Protein AF-A0A847N770-F1 (afdb_monomer)

Secondary structure (DSSP, 8-state):
--------S----HHHHHHHHHHHHTTHHHHHHHHHHHHHHHHHHHHHHHHHHHHIIIIIIS---TTHHHHHHHHHHHHHHHHHHHHHHHHHHHHHHHHHHHHHHHHHHHHHHTS-GGGT-

Structure (mmCIF, N/CA/C/O backbone):
data_AF-A0A847N770-F1
#
_entry.id   AF-A0A847N770-F1
#
loop_
_atom_site.group_PDB
_atom_site.id
_atom_site.type_symbol
_atom_site.label_atom_id
_atom_site.label_alt_id
_atom_site.label_comp_id
_atom_site.label_asym_id
_atom_site.label_entity_id
_atom_site.label_seq_id
_atom_site.pdbx_PDB_ins_code
_atom_site.Cartn_x
_atom_site.Cartn_y
_atom_site.Cartn_z
_atom_site.occupancy
_atom_site.B_iso_or_equiv
_atom_site.auth_seq_id
_atom_site.auth_comp_id
_atom_site.auth_asym_id
_atom_site.auth_atom_id
_atom_site.pdbx_PDB_model_num
ATOM 1 N N . MET A 1 1 ? -34.628 37.875 26.754 1.00 39.94 1 MET A N 1
ATOM 2 C CA . MET A 1 1 ? -33.394 38.265 26.043 1.00 39.94 1 MET A CA 1
ATOM 3 C C . MET A 1 1 ? -32.543 37.027 25.936 1.00 39.94 1 MET A C 1
ATOM 5 O O . MET A 1 1 ? -32.051 36.521 26.936 1.00 39.94 1 MET A O 1
ATOM 9 N N . ASP A 1 2 ? -32.554 36.500 24.726 1.00 43.47 2 ASP A N 1
ATOM 10 C CA . ASP A 1 2 ? -32.011 35.229 24.297 1.00 43.47 2 ASP A CA 1
ATOM 11 C C . ASP A 1 2 ? -30.483 35.259 24.416 1.00 43.47 2 ASP A C 1
ATOM 13 O O . ASP A 1 2 ? -29.818 36.032 23.725 1.00 43.47 2 ASP A O 1
ATOM 17 N N . LYS A 1 3 ? -29.912 34.474 25.335 1.00 40.88 3 LYS A N 1
ATOM 18 C CA . LYS A 1 3 ? -28.484 34.160 25.265 1.00 40.88 3 LYS A CA 1
ATOM 19 C C . LYS A 1 3 ? -28.362 33.021 24.266 1.00 40.88 3 LYS A C 1
ATOM 21 O O . LYS A 1 3 ? -28.187 31.873 24.662 1.00 40.88 3 LYS A O 1
ATOM 26 N N . MET A 1 4 ? -28.446 33.370 22.981 1.00 46.44 4 MET A N 1
ATOM 27 C CA . MET A 1 4 ? -27.805 32.598 21.927 1.00 46.44 4 MET A CA 1
ATOM 28 C C . MET A 1 4 ? -26.322 32.562 22.287 1.00 46.44 4 MET A C 1
ATOM 30 O O . MET A 1 4 ? -25.563 33.491 22.008 1.00 46.44 4 MET A O 1
ATOM 34 N N . GLN A 1 5 ? -25.950 31.537 23.051 1.00 44.06 5 GLN A N 1
ATOM 35 C CA . GLN A 1 5 ? -24.570 31.169 23.259 1.00 44.06 5 GLN A CA 1
ATOM 36 C C . GLN A 1 5 ? -24.049 30.840 21.871 1.00 44.06 5 GLN A C 1
ATOM 38 O O . GLN A 1 5 ? -24.445 29.857 21.256 1.00 44.06 5 GLN A O 1
ATOM 43 N N . ASP A 1 6 ? -23.241 31.766 21.376 1.00 43.03 6 ASP A N 1
ATOM 44 C CA . ASP A 1 6 ? -22.199 31.558 20.395 1.00 43.03 6 ASP A CA 1
ATOM 45 C C . ASP A 1 6 ? -21.474 30.244 20.720 1.00 43.03 6 ASP A C 1
ATOM 47 O O . ASP A 1 6 ? -20.474 30.215 21.443 1.00 43.03 6 ASP A O 1
ATOM 51 N N . ASP A 1 7 ? -22.022 29.132 20.222 1.00 47.22 7 ASP A N 1
ATOM 52 C CA . ASP A 1 7 ? -21.382 27.819 20.176 1.00 47.22 7 ASP A CA 1
ATOM 53 C C . ASP A 1 7 ? -20.347 27.881 19.046 1.00 47.22 7 ASP A C 1
ATOM 55 O O . ASP A 1 7 ? -20.387 27.193 18.024 1.00 47.22 7 ASP A O 1
ATOM 59 N N . SER A 1 8 ? -19.434 28.832 19.230 1.00 44.19 8 SER A N 1
ATOM 60 C CA . SER A 1 8 ? -18.215 29.004 18.485 1.00 44.19 8 SER A CA 1
ATOM 61 C C . SER A 1 8 ? -17.586 27.630 18.312 1.00 44.19 8 SER A C 1
ATOM 63 O O . SER A 1 8 ? -17.358 26.874 19.260 1.00 44.19 8 SER A O 1
ATOM 65 N N . ILE A 1 9 ? -17.356 27.288 17.050 1.00 52.47 9 ILE A N 1
ATOM 66 C CA . ILE A 1 9 ? -16.709 26.069 16.585 1.00 52.47 9 ILE A CA 1
ATOM 67 C C . ILE A 1 9 ? -15.269 26.063 17.127 1.00 52.47 9 ILE A C 1
ATOM 69 O O . ILE A 1 9 ? -14.303 26.376 16.441 1.00 52.47 9 ILE A O 1
ATOM 73 N N . GLN A 1 10 ? -15.106 25.728 18.399 1.00 60.22 10 GLN A N 1
ATOM 74 C CA . GLN A 1 10 ? -13.832 25.486 19.052 1.00 60.22 10 GLN A CA 1
ATOM 75 C C . GLN A 1 10 ? -13.951 24.184 19.819 1.00 60.22 10 GLN A C 1
ATOM 77 O O . GLN A 1 10 ? -14.319 24.167 20.988 1.00 60.22 10 GLN A O 1
ATOM 82 N N . LYS A 1 11 ? -13.635 23.065 19.164 1.00 56.22 11 LYS A N 1
ATOM 83 C CA . LYS A 1 11 ? -13.377 21.791 19.852 1.00 56.22 11 LYS A CA 1
ATOM 84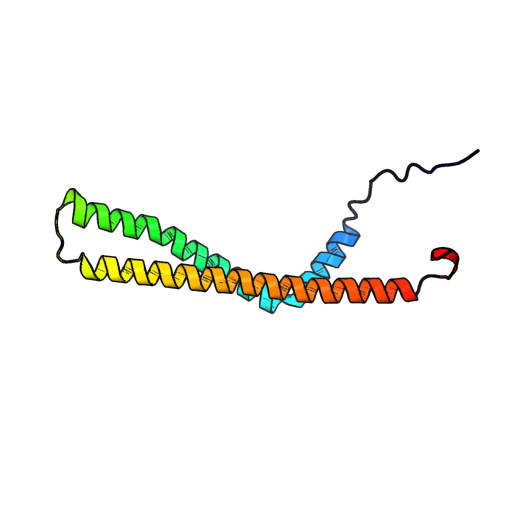 C C . LYS A 1 11 ? -12.637 20.816 18.939 1.00 56.22 11 LYS A C 1
ATOM 86 O O . LYS A 1 11 ? -13.049 19.673 18.757 1.00 56.22 11 LYS A O 1
ATOM 91 N N . PHE A 1 12 ? -11.466 21.213 18.432 1.00 56.28 12 PHE A N 1
ATOM 92 C CA . PHE A 1 12 ? -10.446 20.206 18.126 1.00 56.28 12 PHE A CA 1
ATOM 93 C C . PHE A 1 12 ? -9.954 19.627 19.461 1.00 56.28 12 PHE A C 1
ATOM 95 O O . PHE A 1 12 ? -8.935 20.014 20.025 1.00 56.28 12 PHE A O 1
ATOM 102 N N . SER A 1 13 ? -10.772 18.752 20.039 1.00 75.38 13 SER A N 1
ATOM 103 C CA . SER A 1 13 ? -10.493 18.074 21.291 1.00 75.38 13 SER A CA 1
ATOM 104 C C . SER A 1 13 ? -9.491 16.969 20.995 1.00 75.38 13 SER A C 1
ATOM 106 O O . SER A 1 13 ? -9.831 15.923 20.437 1.00 75.38 13 SER A O 1
ATOM 108 N N . THR A 1 14 ? -8.239 17.188 21.385 1.00 78.69 14 THR A N 1
ATOM 109 C CA . THR A 1 14 ? -7.189 16.160 21.348 1.00 78.69 14 THR A CA 1
ATOM 110 C C . THR A 1 14 ? -7.642 14.869 22.046 1.00 78.69 14 THR A C 1
ATOM 112 O O . THR A 1 14 ? -7.287 13.767 21.624 1.00 78.69 14 THR A O 1
ATOM 115 N N . GLY A 1 15 ? -8.509 14.982 23.059 1.00 84.69 15 GLY A N 1
ATOM 116 C CA . GLY A 1 15 ? -9.143 13.853 23.738 1.00 84.69 15 GLY A CA 1
ATOM 117 C C . GLY A 1 15 ? -10.082 13.026 22.850 1.00 84.69 15 GLY A C 1
ATOM 118 O O . GLY A 1 15 ? -10.078 11.798 22.951 1.00 84.69 15 GLY A O 1
ATOM 119 N N . VAL A 1 16 ? -10.857 13.659 21.964 1.00 84.25 16 VAL A N 1
ATOM 120 C CA . VAL A 1 16 ? -11.731 12.961 20.999 1.00 84.25 16 VAL A CA 1
ATOM 121 C C . VAL A 1 16 ? -10.888 12.233 19.954 1.00 84.25 16 VAL A C 1
ATOM 123 O O . VAL A 1 16 ? -11.081 11.034 19.744 1.00 84.25 16 VAL A O 1
ATOM 126 N N . TRP A 1 17 ? -9.881 12.901 19.387 1.00 87.50 17 TRP A N 1
ATOM 127 C CA . TRP A 1 17 ? -8.953 12.278 18.439 1.00 87.50 17 TRP A CA 1
ATOM 128 C C . TRP A 1 17 ? -8.224 11.077 19.038 1.00 87.50 17 TRP A C 1
ATOM 130 O O . TRP A 1 17 ? -8.160 10.022 18.410 1.00 87.50 17 TRP A O 1
ATOM 140 N N . LYS A 1 18 ? -7.757 11.172 20.289 1.00 89.12 18 LYS A N 1
ATOM 141 C CA . LYS A 1 18 ? -7.119 10.045 20.986 1.00 89.12 18 LYS A CA 1
ATOM 142 C C . LYS A 1 18 ? -8.052 8.835 21.121 1.00 89.12 18 LYS A C 1
ATOM 144 O O . LYS A 1 18 ? -7.593 7.700 20.993 1.00 89.12 18 LYS A O 1
ATOM 149 N N . LYS A 1 19 ? -9.353 9.046 21.360 1.00 87.31 19 LYS A N 1
ATOM 150 C CA . LYS A 1 19 ? -10.350 7.959 21.412 1.00 87.31 19 LYS A CA 1
ATOM 151 C C . LYS A 1 19 ? -10.541 7.305 20.043 1.00 87.31 19 LYS A C 1
ATOM 153 O O . LYS A 1 19 ? -10.522 6.078 19.969 1.00 87.31 19 LYS A O 1
ATOM 158 N N . ILE A 1 20 ? -10.647 8.103 18.979 1.00 89.12 20 ILE A N 1
ATOM 159 C CA . ILE A 1 20 ? -10.762 7.605 17.599 1.00 89.12 20 ILE A CA 1
ATOM 160 C C . ILE A 1 20 ? -9.515 6.796 17.220 1.00 89.12 20 ILE A C 1
ATOM 162 O O . ILE A 1 20 ? -9.632 5.646 16.801 1.00 89.12 20 ILE A O 1
ATOM 166 N N . PHE A 1 21 ? -8.316 7.331 17.468 1.00 90.12 21 PHE A N 1
ATOM 167 C CA . PHE A 1 21 ? -7.061 6.611 17.235 1.00 90.12 21 PHE A CA 1
ATOM 168 C C . PHE A 1 21 ? -6.999 5.295 18.008 1.00 90.12 21 PHE A C 1
ATOM 170 O O . PHE A 1 21 ? -6.600 4.274 17.454 1.00 90.12 21 PHE A O 1
ATOM 177 N N . LYS A 1 22 ? -7.445 5.273 19.268 1.00 92.38 22 LYS A N 1
ATOM 178 C CA . LYS A 1 22 ? -7.496 4.037 20.059 1.00 92.38 22 LYS A CA 1
ATOM 179 C C . LYS A 1 22 ? -8.410 2.986 19.422 1.00 92.38 22 LYS A C 1
ATOM 181 O O . LYS A 1 22 ? -8.074 1.807 19.475 1.00 92.38 22 LYS A O 1
ATOM 186 N N . VAL A 1 23 ? -9.534 3.392 18.827 1.00 92.25 23 VAL A N 1
ATOM 187 C CA . VAL A 1 23 ? -10.438 2.496 18.085 1.00 92.25 23 VAL A CA 1
ATOM 188 C C . VAL A 1 23 ? -9.765 1.962 16.823 1.00 92.25 23 VAL A C 1
ATOM 190 O O . VAL A 1 23 ? -9.770 0.752 16.609 1.00 92.25 23 VAL A O 1
ATOM 193 N N . ILE A 1 24 ? -9.111 2.825 16.044 1.00 90.81 24 ILE A N 1
ATOM 194 C CA . ILE A 1 24 ? -8.368 2.428 14.838 1.00 90.81 24 ILE A CA 1
ATOM 195 C C . ILE A 1 24 ? -7.266 1.417 15.190 1.00 90.81 24 ILE A C 1
ATOM 197 O O . ILE A 1 24 ? -7.175 0.359 14.573 1.00 90.81 24 ILE A O 1
ATOM 201 N N . LEU A 1 25 ? -6.481 1.673 16.240 1.00 92.06 25 LEU A N 1
ATOM 202 C CA . LEU A 1 25 ? -5.384 0.797 16.669 1.00 92.06 25 LEU A CA 1
ATOM 203 C C . LEU A 1 25 ? -5.840 -0.596 17.141 1.00 92.06 25 LEU A C 1
ATOM 205 O O . LEU A 1 25 ? -5.026 -1.523 17.153 1.00 92.06 25 LEU A O 1
ATOM 209 N N . LYS A 1 26 ? -7.129 -0.805 17.463 1.00 92.56 26 LYS A N 1
ATOM 210 C CA . LYS A 1 26 ? -7.666 -2.161 17.705 1.00 92.56 26 LYS A CA 1
ATOM 211 C C . LYS A 1 26 ? -7.502 -3.058 16.470 1.00 92.56 26 LYS A C 1
ATOM 213 O O . LYS A 1 26 ? -7.329 -4.266 16.607 1.00 92.56 26 LYS A O 1
ATOM 218 N N . GLN A 1 27 ? -7.465 -2.470 15.274 1.00 91.75 27 GLN A N 1
ATOM 219 C CA . GLN A 1 27 ? -7.303 -3.152 13.988 1.00 91.75 27 GLN A CA 1
ATOM 220 C C . GLN A 1 27 ? -5.825 -3.379 13.605 1.00 91.75 27 GLN A C 1
ATOM 222 O O . GLN A 1 27 ? -5.490 -3.437 12.423 1.00 91.75 27 GLN A O 1
ATOM 227 N N . LYS A 1 28 ? -4.923 -3.543 14.587 1.00 92.69 28 LYS A N 1
ATOM 228 C CA . LYS A 1 28 ? -3.461 -3.656 14.395 1.00 92.69 28 LYS A CA 1
ATOM 229 C C . LYS A 1 28 ? -3.024 -4.614 13.279 1.00 92.69 28 LYS A C 1
ATOM 231 O O . LYS A 1 28 ? -2.157 -4.268 12.489 1.00 92.69 28 LYS A O 1
ATOM 236 N N . ARG A 1 29 ? -3.654 -5.790 13.163 1.00 93.62 29 ARG A N 1
ATOM 237 C CA . ARG A 1 29 ? -3.333 -6.779 12.117 1.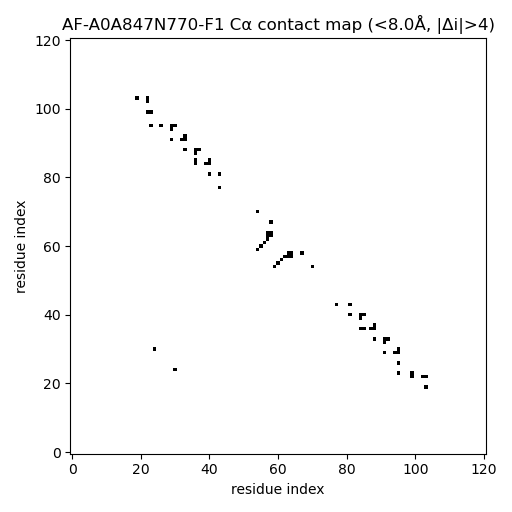00 93.62 29 ARG A CA 1
ATOM 238 C C . ARG A 1 29 ? -3.612 -6.231 10.716 1.00 93.62 29 ARG A C 1
ATOM 240 O O . ARG A 1 29 ? -2.801 -6.408 9.816 1.00 93.62 29 ARG A O 1
ATOM 247 N N . ASN A 1 30 ? -4.744 -5.553 10.557 1.00 93.88 30 ASN A N 1
ATOM 248 C CA . ASN A 1 30 ? -5.154 -4.974 9.286 1.00 93.88 30 ASN A CA 1
ATOM 249 C C . ASN A 1 30 ? -4.268 -3.782 8.906 1.00 93.88 30 ASN A C 1
ATOM 251 O O . ASN A 1 30 ? -3.924 -3.634 7.740 1.00 93.88 30 ASN A O 1
ATOM 255 N N . ILE A 1 31 ? -3.860 -2.979 9.891 1.00 95.31 31 ILE A N 1
ATOM 256 C CA . ILE A 1 31 ? -2.933 -1.858 9.693 1.00 95.31 31 ILE A CA 1
ATOM 257 C C . ILE A 1 31 ? -1.548 -2.362 9.278 1.00 95.31 31 ILE A C 1
ATOM 259 O O . ILE A 1 31 ? -0.976 -1.836 8.333 1.00 95.31 31 ILE A O 1
ATOM 263 N N . ILE A 1 32 ? -1.021 -3.405 9.931 1.00 97.06 32 ILE A N 1
ATOM 264 C CA . ILE A 1 32 ? 0.266 -4.009 9.549 1.00 97.06 32 ILE A CA 1
ATOM 265 C C . ILE A 1 32 ? 0.206 -4.541 8.114 1.00 97.06 32 ILE A C 1
ATOM 267 O O . ILE A 1 32 ? 1.111 -4.271 7.332 1.00 97.06 32 ILE A O 1
ATOM 271 N N . ALA A 1 33 ? -0.873 -5.238 7.742 1.00 96.81 33 ALA A N 1
ATOM 272 C CA . ALA A 1 33 ? -1.069 -5.696 6.368 1.00 96.81 33 ALA A CA 1
ATOM 273 C C . ALA A 1 33 ? -1.089 -4.526 5.368 1.00 96.81 33 ALA A C 1
ATOM 275 O O . ALA A 1 33 ? -0.456 -4.602 4.320 1.00 96.81 33 ALA A O 1
ATOM 276 N N . LEU A 1 34 ? -1.760 -3.424 5.715 1.00 96.94 34 LEU A N 1
ATOM 277 C CA . LEU A 1 34 ? -1.811 -2.218 4.890 1.00 96.94 34 LEU A CA 1
ATOM 278 C C . LEU A 1 34 ? -0.427 -1.566 4.738 1.00 96.94 34 LEU A C 1
ATOM 280 O O . LEU A 1 34 ? -0.070 -1.177 3.630 1.00 96.94 34 LEU A O 1
ATOM 284 N N . MET A 1 35 ? 0.377 -1.507 5.807 1.00 97.69 35 MET A N 1
ATOM 285 C CA . MET A 1 35 ? 1.758 -1.009 5.738 1.00 97.69 35 MET A CA 1
ATOM 286 C C . MET A 1 35 ? 2.634 -1.877 4.831 1.00 97.69 35 MET A C 1
ATOM 288 O O . MET A 1 35 ? 3.367 -1.342 4.009 1.00 97.69 35 MET A O 1
ATOM 292 N N . ILE A 1 36 ? 2.523 -3.205 4.934 1.00 98.19 36 ILE A N 1
ATOM 293 C CA . ILE A 1 36 ? 3.260 -4.132 4.063 1.00 98.19 36 ILE A CA 1
ATOM 294 C C . ILE A 1 36 ? 2.873 -3.907 2.597 1.00 98.19 36 ILE A C 1
ATOM 296 O O . ILE A 1 36 ? 3.751 -3.794 1.746 1.00 98.19 36 ILE A O 1
ATOM 300 N N . LEU A 1 37 ? 1.575 -3.795 2.300 1.00 98.19 37 LEU A N 1
ATOM 301 C CA . LEU A 1 37 ? 1.084 -3.535 0.944 1.00 98.19 37 LEU A CA 1
ATOM 302 C C . LEU A 1 37 ? 1.576 -2.184 0.404 1.00 98.19 37 LEU A C 1
ATOM 304 O O . LEU A 1 37 ? 1.995 -2.118 -0.747 1.00 98.19 37 LEU A O 1
ATOM 308 N N . ALA A 1 38 ? 1.594 -1.136 1.233 1.00 97.88 38 ALA A N 1
ATOM 309 C CA . ALA A 1 38 ? 2.145 0.167 0.859 1.00 97.88 38 ALA A CA 1
ATOM 310 C C . ALA A 1 38 ? 3.647 0.091 0.545 1.00 97.88 38 ALA A C 1
ATOM 312 O O . ALA A 1 38 ? 4.100 0.652 -0.449 1.00 97.88 38 ALA A O 1
ATOM 313 N N . SER A 1 39 ? 4.423 -0.627 1.361 1.00 98.25 39 SER A N 1
ATOM 314 C CA . SER A 1 39 ? 5.854 -0.821 1.111 1.00 98.25 39 SER A CA 1
ATOM 315 C C . SER A 1 39 ? 6.110 -1.606 -0.175 1.00 98.25 39 SER A C 1
ATOM 317 O O . SER A 1 39 ? 6.986 -1.230 -0.946 1.00 98.25 39 SER A O 1
ATOM 319 N N . LEU A 1 40 ? 5.337 -2.664 -0.438 1.00 97.75 40 LEU A N 1
ATOM 320 C CA . LEU A 1 40 ? 5.432 -3.425 -1.688 1.00 97.75 40 LEU A CA 1
ATOM 321 C C . LEU A 1 40 ? 5.100 -2.560 -2.907 1.00 97.75 40 LEU A C 1
ATOM 323 O O . LEU A 1 40 ? 5.793 -2.647 -3.919 1.00 97.75 40 LEU A O 1
ATOM 327 N N . LEU A 1 41 ? 4.082 -1.703 -2.797 1.00 97.81 41 LEU A N 1
ATOM 328 C CA . LEU A 1 41 ? 3.712 -0.765 -3.853 1.00 97.81 41 LEU A CA 1
ATOM 329 C C . LEU A 1 41 ? 4.856 0.213 -4.156 1.00 97.81 41 LEU A C 1
ATOM 331 O O . LEU A 1 41 ? 5.253 0.347 -5.310 1.00 97.81 41 LEU A O 1
ATOM 335 N N . ALA A 1 42 ? 5.448 0.804 -3.115 1.00 97.88 42 ALA A N 1
ATOM 336 C CA . ALA A 1 42 ? 6.579 1.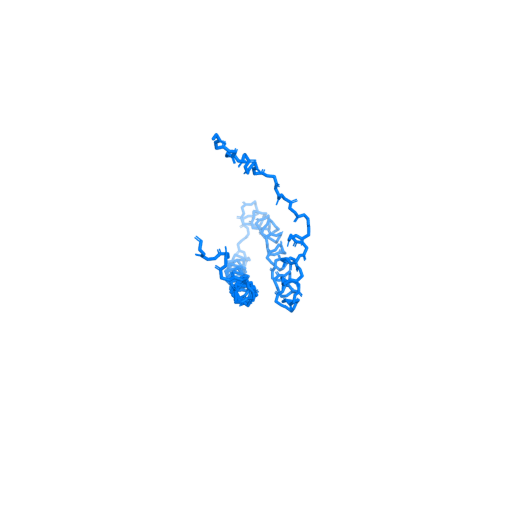720 -3.251 1.00 97.88 42 ALA A CA 1
ATOM 337 C C . ALA A 1 42 ? 7.815 1.048 -3.875 1.00 97.88 42 ALA A C 1
ATOM 339 O O . ALA A 1 42 ? 8.516 1.660 -4.678 1.00 97.88 42 ALA A O 1
ATOM 340 N N . ILE A 1 43 ? 8.078 -0.221 -3.539 1.00 97.56 43 ILE A N 1
ATOM 341 C CA . ILE A 1 43 ? 9.162 -0.993 -4.162 1.00 97.56 43 ILE A CA 1
ATOM 342 C C . ILE A 1 43 ? 8.906 -1.150 -5.662 1.00 97.56 43 ILE A C 1
ATOM 344 O O . ILE A 1 43 ? 9.811 -0.901 -6.453 1.00 97.56 43 ILE A O 1
ATOM 348 N N . ILE A 1 44 ? 7.687 -1.517 -6.069 1.00 96.69 44 ILE A N 1
ATOM 349 C CA . ILE A 1 44 ? 7.351 -1.648 -7.493 1.00 96.69 44 ILE A CA 1
ATOM 350 C C . ILE A 1 44 ? 7.539 -0.316 -8.215 1.00 96.69 44 ILE A C 1
ATOM 352 O O . ILE A 1 44 ? 8.210 -0.280 -9.245 1.00 96.69 44 ILE A O 1
ATOM 356 N N . GLU A 1 45 ? 7.025 0.780 -7.665 1.00 96.12 45 GLU A N 1
ATOM 357 C CA . GLU A 1 45 ? 7.186 2.113 -8.256 1.00 96.12 45 GLU A CA 1
ATOM 358 C C . GLU A 1 45 ? 8.663 2.494 -8.418 1.00 96.12 45 GLU A C 1
ATOM 360 O O . GLU A 1 45 ? 9.059 2.998 -9.469 1.00 96.12 45 GLU A O 1
ATOM 365 N N . ALA A 1 46 ? 9.503 2.167 -7.433 1.00 97.06 46 ALA A N 1
ATOM 366 C CA . ALA A 1 46 ? 10.944 2.392 -7.503 1.00 97.06 46 ALA A CA 1
ATOM 367 C C . ALA A 1 46 ? 11.649 1.521 -8.562 1.00 97.06 46 ALA A C 1
ATOM 369 O O . ALA A 1 46 ? 12.694 1.918 -9.077 1.00 97.06 46 ALA A O 1
ATOM 370 N N . THR A 1 47 ? 11.096 0.356 -8.921 1.00 95.62 47 THR A N 1
ATOM 371 C CA . THR A 1 47 ? 11.672 -0.507 -9.972 1.00 95.62 47 THR A CA 1
ATOM 372 C C . THR A 1 47 ? 11.380 -0.021 -11.391 1.00 95.62 47 THR A C 1
ATOM 374 O O . THR A 1 47 ? 12.178 -0.285 -12.289 1.00 95.62 47 THR A O 1
ATOM 377 N N . ILE A 1 48 ? 10.293 0.730 -11.608 1.00 93.88 48 ILE A N 1
ATOM 378 C CA . ILE A 1 48 ? 9.897 1.240 -12.932 1.00 93.88 48 ILE A CA 1
ATOM 379 C C . ILE A 1 48 ? 11.020 2.031 -13.630 1.00 93.88 48 ILE A C 1
ATOM 381 O O . ILE A 1 48 ? 11.343 1.687 -14.768 1.00 93.88 48 ILE A O 1
ATOM 385 N N . PRO A 1 49 ? 11.654 3.055 -13.015 1.00 96.62 49 PRO A N 1
ATOM 386 C CA . PRO A 1 49 ? 12.721 3.798 -13.685 1.00 96.62 49 PRO A CA 1
ATOM 387 C C . PRO A 1 49 ? 13.914 2.908 -14.049 1.00 96.62 49 PRO A C 1
ATOM 389 O O . PRO A 1 49 ? 14.481 3.078 -15.121 1.00 96.62 49 PRO A O 1
ATOM 392 N N . VAL A 1 50 ? 14.254 1.920 -13.215 1.00 96.44 50 VAL A N 1
ATOM 393 C CA . VAL A 1 50 ? 15.359 0.984 -13.482 1.00 96.44 50 VAL A CA 1
ATOM 394 C C . VAL A 1 50 ? 15.063 0.122 -14.710 1.00 96.44 50 VAL A C 1
ATOM 396 O O . VAL A 1 50 ? 15.903 -0.003 -15.601 1.00 96.44 50 VAL A O 1
ATOM 399 N N . VAL A 1 51 ? 13.853 -0.439 -14.787 1.00 96.50 51 VAL A N 1
ATOM 400 C CA . VAL A 1 51 ? 13.411 -1.239 -15.940 1.00 96.50 51 VAL A CA 1
ATOM 401 C C . VAL A 1 51 ? 13.349 -0.377 -17.203 1.00 96.50 51 VAL A C 1
ATOM 403 O O . VAL A 1 51 ? 13.767 -0.815 -18.274 1.00 96.50 51 VAL A O 1
ATOM 406 N N . ASN A 1 52 ? 12.874 0.863 -17.102 1.00 96.12 52 ASN A N 1
ATOM 407 C CA . ASN A 1 52 ? 12.785 1.761 -18.250 1.00 96.12 52 ASN A CA 1
ATOM 408 C C . ASN A 1 52 ? 14.166 2.170 -18.777 1.00 96.12 52 ASN A C 1
ATOM 410 O O . ASN A 1 52 ? 14.375 2.108 -19.987 1.00 96.12 52 ASN A O 1
ATOM 414 N N . SER A 1 53 ? 15.115 2.517 -17.901 1.00 96.75 53 SER A N 1
ATOM 415 C CA . SER A 1 53 ? 16.489 2.839 -18.312 1.00 96.75 53 SER A CA 1
ATOM 416 C C . SER A 1 53 ? 17.157 1.666 -19.024 1.00 96.75 53 SER A C 1
ATOM 418 O O . SER A 1 53 ? 17.704 1.848 -20.108 1.00 96.75 53 SER A O 1
ATOM 420 N N . PHE A 1 54 ? 17.007 0.444 -18.497 1.00 96.31 54 PHE A N 1
ATOM 421 C CA . PHE A 1 54 ? 17.495 -0.763 -19.170 1.00 96.31 54 PHE A CA 1
ATOM 422 C C . PHE A 1 54 ? 16.922 -0.910 -20.590 1.00 96.31 54 PHE A C 1
ATOM 424 O O . PHE A 1 54 ? 17.645 -1.266 -21.523 1.00 96.31 54 PHE A O 1
ATOM 431 N N . GLY A 1 55 ? 15.627 -0.629 -20.765 1.00 95.50 55 GLY A N 1
ATOM 432 C CA . GLY A 1 55 ? 14.973 -0.685 -22.071 1.00 95.50 55 GLY A CA 1
ATOM 433 C C . GLY A 1 55 ? 15.497 0.369 -23.050 1.00 95.50 55 GLY A C 1
ATOM 434 O O . GLY A 1 55 ? 15.686 0.067 -24.227 1.00 95.50 55 GLY A O 1
ATOM 435 N N . ILE A 1 56 ? 15.769 1.584 -22.572 1.00 96.12 56 ILE A N 1
ATOM 436 C CA . ILE A 1 56 ? 16.342 2.665 -23.387 1.00 96.12 56 ILE A CA 1
ATOM 437 C C . ILE A 1 56 ? 17.750 2.282 -23.862 1.00 96.12 56 ILE A C 1
ATOM 439 O O . ILE A 1 56 ? 18.009 2.281 -25.065 1.00 96.12 56 ILE A O 1
ATOM 443 N N . GLU A 1 57 ? 18.628 1.878 -22.946 1.00 96.19 57 GLU A N 1
ATOM 444 C CA . GLU A 1 57 ? 20.019 1.528 -23.259 1.00 96.19 57 GLU A CA 1
ATOM 445 C C . GLU A 1 57 ? 20.104 0.366 -24.267 1.00 96.19 57 GLU A C 1
ATOM 447 O O . GLU A 1 57 ? 20.820 0.437 -25.266 1.00 96.19 57 GLU A O 1
ATOM 452 N N . ASN A 1 58 ? 19.335 -0.709 -24.063 1.00 95.06 58 ASN A N 1
ATOM 453 C CA . ASN A 1 58 ? 19.426 -1.895 -24.921 1.00 95.06 58 ASN A CA 1
ATOM 454 C C . ASN A 1 58 ? 18.682 -1.723 -26.255 1.00 95.06 58 ASN A C 1
ATOM 456 O O . ASN A 1 58 ? 19.247 -1.984 -27.318 1.00 95.06 58 ASN A O 1
ATOM 460 N N . PHE A 1 59 ? 17.428 -1.259 -26.229 1.00 96.00 59 PHE A N 1
ATOM 461 C CA . PHE A 1 59 ? 16.564 -1.281 -27.417 1.00 96.00 59 PHE A CA 1
ATOM 462 C C . PHE A 1 59 ? 16.631 -0.003 -28.257 1.00 96.00 59 PHE A C 1
ATOM 464 O O . PHE A 1 59 ? 16.366 -0.061 -29.462 1.00 96.00 59 PHE A O 1
ATOM 471 N N . VAL A 1 60 ? 16.949 1.143 -27.644 1.00 93.88 60 VAL A N 1
ATOM 472 C CA . VAL A 1 60 ? 16.969 2.448 -28.326 1.00 93.88 60 VAL A CA 1
ATOM 473 C C . VAL A 1 60 ? 18.389 2.828 -28.724 1.00 93.88 60 VAL A C 1
ATOM 475 O O . VAL A 1 60 ? 18.629 3.104 -29.900 1.00 93.88 60 VAL A O 1
ATOM 478 N N . GLU A 1 61 ? 19.329 2.814 -27.778 1.00 95.25 61 GLU A N 1
ATOM 479 C CA . GLU A 1 61 ? 20.716 3.220 -28.038 1.00 95.25 61 GLU A CA 1
ATOM 480 C C . GLU A 1 61 ? 21.488 2.130 -28.789 1.00 95.25 61 GLU A C 1
ATOM 482 O O . GLU A 1 61 ? 21.992 2.371 -29.888 1.00 95.25 61 GLU A O 1
ATOM 487 N N . ASN A 1 62 ? 21.517 0.911 -28.241 1.00 94.12 62 ASN A N 1
ATOM 488 C CA . ASN A 1 62 ? 22.289 -0.201 -28.806 1.00 94.12 62 ASN A CA 1
ATOM 489 C C . ASN A 1 62 ? 21.568 -0.952 -29.937 1.00 94.12 62 ASN A C 1
ATOM 491 O O . ASN A 1 62 ? 22.209 -1.698 -30.679 1.00 94.12 62 ASN A O 1
ATOM 495 N N . LYS A 1 63 ? 20.250 -0.749 -30.093 1.00 93.81 63 LYS A N 1
ATOM 496 C CA . LYS A 1 63 ? 19.390 -1.465 -31.058 1.00 93.81 63 LYS A CA 1
ATOM 497 C C . LYS A 1 63 ? 19.513 -2.997 -30.956 1.00 93.81 63 LYS A C 1
ATOM 499 O O . LYS A 1 63 ? 19.365 -3.697 -31.960 1.00 93.81 63 LYS A O 1
ATOM 504 N N . ASP A 1 64 ? 19.784 -3.517 -29.758 1.00 92.38 64 ASP A N 1
ATOM 505 C CA . ASP A 1 64 ? 19.850 -4.952 -29.481 1.00 92.38 64 ASP A CA 1
ATOM 506 C C . ASP A 1 64 ? 18.498 -5.449 -28.966 1.00 92.38 64 ASP A C 1
ATOM 508 O O . ASP A 1 64 ? 18.063 -5.111 -27.868 1.00 92.38 64 ASP A O 1
ATOM 512 N N . TYR A 1 65 ? 17.836 -6.285 -29.762 1.00 94.56 65 TYR A N 1
ATOM 513 C CA . TYR A 1 65 ? 16.505 -6.812 -29.466 1.00 94.56 65 TYR A CA 1
ATOM 514 C C . TYR A 1 65 ? 16.514 -8.253 -28.940 1.00 94.56 65 TYR A C 1
ATOM 516 O O . TYR A 1 65 ? 15.439 -8.834 -28.771 1.00 94.56 65 TYR A O 1
ATOM 524 N N . ALA A 1 66 ? 17.680 -8.835 -28.637 1.00 95.25 66 ALA A N 1
ATOM 525 C CA . ALA A 1 66 ? 17.779 -10.206 -28.126 1.00 95.25 66 ALA A CA 1
ATOM 526 C C . ALA A 1 66 ? 16.954 -10.423 -26.841 1.00 95.25 66 ALA A C 1
ATOM 528 O O . ALA A 1 66 ? 16.396 -11.500 -26.624 1.00 95.25 66 ALA A O 1
ATOM 529 N N . LEU A 1 67 ? 16.827 -9.382 -26.013 1.00 94.31 67 LEU A N 1
ATOM 530 C CA . LEU A 1 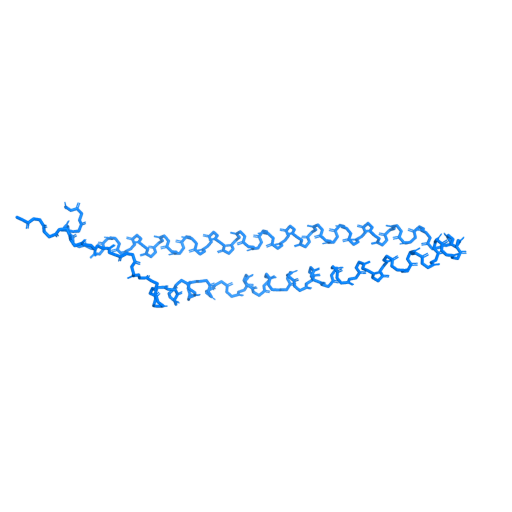67 ? 16.097 -9.406 -24.742 1.00 94.31 67 LEU A CA 1
ATOM 531 C C . LEU A 1 67 ? 14.704 -8.752 -24.804 1.00 94.31 67 LEU A C 1
ATOM 533 O O . LEU A 1 67 ? 14.074 -8.551 -23.765 1.00 94.31 67 LEU A O 1
ATOM 537 N N . LEU A 1 68 ? 14.179 -8.448 -25.995 1.00 94.88 68 LEU A N 1
ATOM 538 C CA . LEU A 1 68 ? 12.898 -7.745 -26.136 1.00 94.88 68 LEU A CA 1
ATOM 539 C C . LEU A 1 68 ? 11.718 -8.549 -25.568 1.00 94.88 68 LEU A C 1
ATOM 541 O O . LEU A 1 68 ? 10.915 -8.034 -24.792 1.00 94.88 68 LEU A O 1
ATOM 545 N N . THR A 1 69 ? 11.621 -9.832 -25.916 1.00 95.62 69 THR A N 1
ATOM 546 C CA . THR A 1 69 ? 10.555 -10.714 -25.418 1.00 95.62 69 THR A CA 1
ATOM 547 C C . THR A 1 69 ? 10.561 -10.849 -23.889 1.00 95.62 69 THR A C 1
ATOM 549 O O . THR A 1 69 ? 9.517 -10.592 -23.282 1.00 95.62 69 THR A O 1
ATOM 552 N N . PRO A 1 70 ? 11.682 -11.207 -23.220 1.00 96.00 70 PRO A N 1
ATOM 553 C CA . PRO A 1 70 ? 11.699 -11.273 -21.759 1.00 96.00 70 PRO A CA 1
ATOM 554 C C . PRO A 1 70 ? 11.437 -9.910 -21.102 1.00 96.00 70 PRO A C 1
ATOM 556 O O . PRO A 1 70 ? 10.793 -9.868 -20.055 1.00 96.00 70 PRO A O 1
ATOM 559 N N . TYR A 1 71 ? 11.838 -8.800 -21.727 1.00 97.00 71 TYR A N 1
ATOM 560 C CA . TYR A 1 71 ? 11.516 -7.455 -21.246 1.00 97.00 71 TYR A CA 1
ATOM 561 C C . TYR A 1 71 ? 10.009 -7.157 -21.254 1.00 97.00 71 TYR A C 1
ATOM 563 O O . TYR A 1 71 ? 9.470 -6.649 -20.268 1.00 97.00 71 TYR A O 1
ATOM 571 N N . ILE A 1 72 ? 9.306 -7.501 -22.338 1.00 96.56 72 ILE A N 1
ATOM 572 C CA . ILE A 1 72 ? 7.845 -7.338 -22.431 1.00 96.56 72 ILE A CA 1
ATOM 573 C C . ILE A 1 72 ? 7.150 -8.190 -21.365 1.00 96.56 72 ILE A C 1
ATOM 575 O O . ILE A 1 72 ? 6.275 -7.697 -20.652 1.00 96.56 72 ILE A O 1
ATOM 579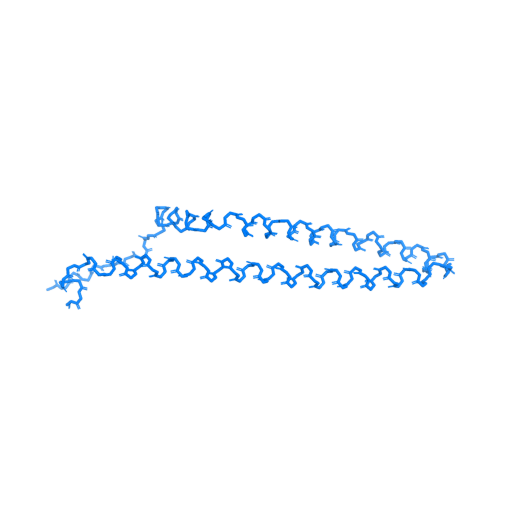 N N . ILE A 1 73 ? 7.563 -9.452 -21.216 1.00 97.81 73 ILE A N 1
ATOM 580 C CA . ILE A 1 73 ? 7.002 -10.365 -20.211 1.00 97.81 73 ILE A CA 1
ATOM 581 C C . ILE A 1 73 ? 7.199 -9.803 -18.799 1.00 97.81 73 ILE A C 1
ATOM 583 O O . ILE A 1 73 ? 6.248 -9.777 -18.017 1.00 97.81 73 ILE A O 1
ATOM 587 N N . LEU A 1 74 ? 8.398 -9.302 -18.481 1.00 96.62 74 LEU A N 1
ATOM 588 C CA . LEU A 1 74 ? 8.690 -8.678 -17.190 1.00 96.62 74 LEU A CA 1
ATOM 589 C C . LEU A 1 74 ? 7.758 -7.490 -16.911 1.00 96.62 74 LEU A C 1
ATOM 591 O O . LEU A 1 74 ? 7.186 -7.408 -15.827 1.00 96.62 74 LEU A O 1
ATOM 595 N N . ASN A 1 75 ? 7.551 -6.609 -17.891 1.00 96.69 75 ASN A N 1
ATOM 596 C CA . ASN A 1 75 ? 6.653 -5.461 -17.745 1.00 96.69 75 ASN A CA 1
ATOM 597 C C . ASN A 1 75 ? 5.192 -5.877 -17.521 1.00 96.69 75 ASN A C 1
ATOM 599 O O . ASN A 1 75 ? 4.513 -5.291 -16.678 1.00 96.69 75 ASN A O 1
ATOM 603 N N . ILE A 1 76 ? 4.713 -6.916 -18.212 1.00 97.88 76 ILE A N 1
ATOM 604 C CA . ILE A 1 76 ? 3.366 -7.466 -17.988 1.00 97.88 76 ILE A CA 1
ATOM 605 C C . ILE A 1 76 ? 3.240 -8.015 -16.561 1.00 97.88 76 ILE A C 1
ATOM 607 O O . ILE A 1 76 ? 2.247 -7.745 -15.885 1.00 97.88 76 ILE A O 1
ATOM 611 N N . ILE A 1 77 ? 4.249 -8.744 -16.074 1.00 97.31 77 ILE A N 1
ATOM 612 C CA . ILE A 1 77 ? 4.268 -9.269 -14.701 1.00 97.31 77 ILE A CA 1
ATOM 613 C C . ILE A 1 77 ? 4.232 -8.122 -13.686 1.00 97.31 77 ILE A C 1
ATOM 615 O O . ILE A 1 77 ? 3.432 -8.171 -12.752 1.00 97.31 77 ILE A O 1
ATOM 619 N N . ILE A 1 78 ? 5.047 -7.080 -13.883 1.00 97.06 78 ILE A N 1
ATOM 620 C CA . ILE A 1 78 ? 5.063 -5.887 -13.025 1.00 97.06 78 ILE A CA 1
ATOM 621 C C . ILE A 1 78 ? 3.688 -5.210 -13.021 1.00 97.06 78 ILE A C 1
ATOM 623 O O . ILE A 1 78 ? 3.170 -4.902 -11.950 1.00 97.06 78 ILE A O 1
ATOM 627 N N . ALA A 1 79 ? 3.059 -5.034 -14.186 1.00 97.38 79 ALA A N 1
ATOM 628 C CA . ALA A 1 79 ? 1.742 -4.411 -14.301 1.00 97.38 79 ALA A CA 1
ATOM 629 C C . ALA A 1 79 ? 0.645 -5.215 -13.580 1.00 97.38 79 ALA A C 1
ATOM 631 O O . ALA A 1 79 ? -0.168 -4.643 -12.849 1.00 97.38 79 ALA A O 1
ATOM 632 N N . ILE A 1 80 ? 0.638 -6.543 -13.733 1.00 98.25 80 ILE A N 1
ATOM 633 C CA . ILE A 1 80 ? -0.301 -7.426 -13.025 1.00 98.25 80 ILE A CA 1
ATOM 634 C C . ILE A 1 80 ? -0.053 -7.363 -11.514 1.00 98.25 80 ILE A C 1
ATOM 636 O O . ILE A 1 80 ? -1.001 -7.195 -10.746 1.00 98.25 80 ILE A O 1
ATOM 640 N N . ALA A 1 81 ? 1.207 -7.458 -11.079 1.00 97.38 81 ALA A N 1
ATOM 641 C CA . ALA A 1 81 ? 1.573 -7.383 -9.667 1.00 97.38 81 ALA A CA 1
ATOM 642 C C . ALA A 1 81 ? 1.145 -6.047 -9.044 1.00 97.38 81 ALA A C 1
ATOM 644 O O . ALA A 1 81 ? 0.542 -6.036 -7.971 1.00 97.38 81 ALA A O 1
ATOM 645 N N . PHE A 1 82 ? 1.380 -4.937 -9.748 1.00 97.88 82 PHE A N 1
ATOM 646 C CA . PHE A 1 82 ? 0.939 -3.606 -9.347 1.00 97.88 82 PHE A CA 1
ATOM 647 C C . PHE A 1 82 ? -0.581 -3.559 -9.166 1.00 97.88 82 PHE A C 1
ATOM 649 O O . PHE A 1 82 ? -1.061 -3.189 -8.096 1.00 97.88 82 PHE A O 1
ATOM 656 N N . GLY A 1 83 ? -1.346 -4.020 -10.161 1.00 97.94 83 GLY A N 1
ATOM 657 C CA . GLY A 1 83 ? -2.808 -4.062 -10.086 1.00 97.94 83 GLY A CA 1
ATOM 658 C C . GLY A 1 83 ? -3.326 -4.892 -8.907 1.00 97.94 83 GLY A C 1
ATOM 659 O O . GLY A 1 83 ? -4.216 -4.448 -8.179 1.00 97.94 83 GLY A O 1
ATOM 660 N N . VAL A 1 84 ? -2.734 -6.066 -8.665 1.00 98.38 84 VAL A N 1
ATOM 661 C CA . VAL A 1 84 ? -3.093 -6.941 -7.536 1.00 98.38 84 VAL A CA 1
ATOM 662 C C . VAL A 1 84 ? -2.782 -6.279 -6.192 1.00 98.38 84 VAL A C 1
ATOM 664 O O . VAL A 1 84 ? -3.616 -6.330 -5.285 1.00 98.38 84 VAL A O 1
ATOM 667 N N . ILE A 1 85 ? -1.618 -5.640 -6.049 1.00 98.12 85 ILE A N 1
ATOM 668 C CA . ILE A 1 85 ? -1.219 -4.969 -4.804 1.00 98.12 85 ILE A CA 1
ATOM 669 C C . ILE A 1 85 ? -2.104 -3.753 -4.534 1.00 98.12 85 ILE A C 1
ATOM 671 O O . ILE A 1 85 ? -2.573 -3.600 -3.407 1.00 98.12 85 ILE A O 1
ATOM 675 N N . VAL A 1 86 ? -2.399 -2.936 -5.549 1.00 98.19 86 VAL A N 1
ATOM 676 C CA . VAL A 1 86 ? -3.318 -1.792 -5.424 1.00 98.19 86 VAL A CA 1
ATOM 677 C C . VAL A 1 86 ? -4.711 -2.263 -5.015 1.00 98.19 86 VAL A C 1
ATOM 679 O O . VAL A 1 86 ? -5.283 -1.741 -4.056 1.00 98.19 86 VAL A O 1
ATOM 682 N N . TRP A 1 87 ? -5.246 -3.290 -5.678 1.00 98.44 87 TRP A N 1
ATOM 683 C CA . TRP A 1 87 ? -6.535 -3.872 -5.308 1.00 98.44 87 TRP A CA 1
ATOM 684 C C . TRP A 1 87 ? -6.539 -4.379 -3.859 1.00 98.44 87 TRP A C 1
ATOM 686 O O . TRP A 1 87 ? -7.459 -4.074 -3.093 1.00 98.44 87 TRP A O 1
ATOM 696 N N . ALA A 1 88 ? -5.497 -5.111 -3.454 1.00 98.19 88 ALA A N 1
ATOM 697 C CA . ALA A 1 88 ? -5.365 -5.628 -2.097 1.00 98.19 88 ALA A CA 1
ATOM 698 C C . ALA A 1 88 ? -5.260 -4.496 -1.064 1.00 98.19 88 ALA A C 1
ATOM 700 O O . ALA A 1 88 ? -5.896 -4.573 -0.011 1.00 98.19 88 ALA A O 1
ATOM 701 N N . PHE A 1 89 ? -4.512 -3.434 -1.373 1.00 97.88 89 PHE A N 1
ATOM 702 C CA . PHE A 1 89 ? -4.354 -2.251 -0.530 1.00 97.88 89 PHE A CA 1
ATOM 703 C C . PHE A 1 89 ? -5.693 -1.544 -0.301 1.00 97.88 89 PHE A C 1
ATOM 705 O O . PHE A 1 89 ? -6.084 -1.328 0.850 1.00 97.88 89 PHE A O 1
ATOM 712 N N . ILE A 1 90 ? -6.438 -1.270 -1.377 1.00 97.88 90 ILE A N 1
ATOM 713 C CA . ILE A 1 90 ? -7.764 -0.638 -1.308 1.00 97.88 90 ILE A CA 1
ATOM 714 C C . ILE A 1 90 ? -8.716 -1.505 -0.484 1.00 97.88 90 ILE A C 1
ATOM 716 O O . ILE A 1 90 ? -9.323 -1.024 0.474 1.00 97.88 90 ILE A O 1
ATOM 720 N N . ARG A 1 91 ? -8.798 -2.805 -0.794 1.00 97.81 91 ARG A N 1
ATOM 721 C CA . ARG A 1 91 ? -9.659 -3.748 -0.071 1.00 97.81 91 ARG A CA 1
ATOM 722 C C . ARG A 1 91 ? -9.333 -3.783 1.422 1.00 97.81 91 ARG A C 1
ATOM 724 O O . ARG A 1 91 ? -10.240 -3.819 2.255 1.00 97.81 91 ARG A O 1
ATOM 731 N N . GLN A 1 92 ? -8.050 -3.782 1.769 1.00 97.44 92 GLN A N 1
ATOM 732 C CA . GLN A 1 92 ? -7.606 -3.798 3.157 1.00 97.44 92 GLN A CA 1
ATOM 733 C C . GLN A 1 92 ? -7.993 -2.503 3.887 1.00 97.44 92 GLN A C 1
ATOM 735 O O . GLN A 1 92 ? -8.449 -2.568 5.031 1.00 97.44 92 GLN A O 1
ATOM 740 N N . GLY A 1 93 ? -7.882 -1.352 3.219 1.00 96.44 93 GLY A N 1
ATOM 741 C CA . GLY A 1 93 ? -8.371 -0.063 3.710 1.00 96.44 93 GLY A CA 1
ATOM 742 C C . GLY A 1 93 ? -9.878 -0.072 3.979 1.00 96.44 93 GLY A C 1
ATOM 743 O O . GLY A 1 93 ? -10.299 0.286 5.079 1.00 96.44 93 GLY A O 1
ATOM 744 N N . SER A 1 94 ? -10.682 -0.588 3.045 1.00 97.31 94 SER A N 1
ATOM 745 C CA . SER A 1 94 ? -12.141 -0.687 3.205 1.00 97.31 94 SER A CA 1
ATOM 746 C C . SER A 1 94 ? -12.553 -1.572 4.385 1.00 97.31 94 SER A C 1
ATOM 748 O O . SER A 1 94 ? -13.490 -1.245 5.112 1.00 97.31 94 SER A O 1
ATOM 750 N N . ILE A 1 95 ? -11.838 -2.677 4.632 1.00 96.31 95 ILE A N 1
ATOM 751 C CA . ILE A 1 95 ? -12.066 -3.523 5.819 1.00 96.31 95 ILE A CA 1
ATOM 752 C C . ILE A 1 95 ? -11.749 -2.750 7.105 1.00 96.31 95 ILE A C 1
ATOM 754 O O . ILE A 1 95 ? -12.454 -2.891 8.111 1.00 96.31 95 ILE A O 1
ATOM 758 N N . ILE A 1 96 ? -10.686 -1.937 7.098 1.00 96.12 96 ILE A N 1
ATOM 759 C CA . ILE A 1 96 ? -10.343 -1.105 8.253 1.00 96.12 96 ILE A CA 1
ATOM 760 C C . ILE A 1 96 ? -11.455 -0.109 8.540 1.00 96.12 96 ILE A C 1
ATOM 762 O O . ILE A 1 96 ? -11.936 -0.051 9.674 1.00 96.12 96 ILE A O 1
ATOM 766 N N . GLU A 1 97 ? -11.870 0.617 7.510 1.00 95.81 97 GLU A N 1
ATOM 767 C CA . GLU A 1 97 ? -12.913 1.629 7.571 1.00 95.81 97 GLU A CA 1
ATOM 768 C C . GLU A 1 97 ? -14.237 1.052 8.082 1.00 95.81 97 GLU A C 1
ATOM 770 O O . GLU A 1 97 ? -14.793 1.570 9.051 1.00 95.81 97 GLU A O 1
ATOM 775 N N . ALA A 1 98 ? -14.711 -0.054 7.500 1.00 96.75 98 ALA A N 1
ATOM 776 C CA . ALA A 1 98 ? -15.985 -0.669 7.867 1.00 96.75 98 ALA A CA 1
ATOM 777 C C . ALA A 1 98 ? -16.035 -1.066 9.351 1.00 96.75 98 ALA A C 1
ATOM 779 O O . ALA A 1 98 ? -16.990 -0.735 10.057 1.00 96.75 98 ALA A O 1
ATOM 780 N N . ASN A 1 99 ? -14.983 -1.716 9.852 1.00 95.75 99 ASN A N 1
ATOM 781 C CA . ASN A 1 99 ? -14.915 -2.148 11.248 1.00 95.75 99 ASN A CA 1
ATOM 782 C C . ASN A 1 99 ? -14.796 -0.961 12.215 1.00 95.75 99 ASN A C 1
ATOM 784 O O . ASN A 1 99 ? -15.420 -0.963 13.275 1.00 95.75 99 ASN A O 1
ATOM 788 N N . VAL A 1 100 ? -13.997 0.054 11.866 1.00 95.62 100 VAL A N 1
ATOM 789 C CA . VAL A 1 100 ? -13.860 1.272 12.681 1.00 95.62 100 VAL A CA 1
ATOM 790 C C . VAL A 1 100 ? -15.195 2.005 12.753 1.00 95.62 100 VAL A C 1
ATOM 792 O O . VAL A 1 100 ? -15.624 2.394 13.836 1.00 95.62 100 VAL A O 1
ATOM 795 N N . ASN A 1 101 ? -15.881 2.146 11.622 1.00 95.31 101 ASN A N 1
ATOM 796 C CA . ASN A 1 101 ? -17.187 2.784 11.544 1.00 95.31 101 ASN A CA 1
ATOM 797 C C . ASN A 1 101 ? -18.241 2.028 12.371 1.00 95.31 101 ASN A C 1
ATOM 799 O O . ASN A 1 101 ? -18.990 2.642 13.129 1.00 95.31 101 ASN A O 1
ATOM 803 N N . TYR A 1 102 ? -18.257 0.694 12.289 1.00 95.69 102 TYR A N 1
ATOM 804 C CA . TYR A 1 102 ? -19.131 -0.147 13.109 1.00 95.69 102 TYR A CA 1
ATOM 805 C C . TYR A 1 102 ? -18.898 0.072 14.612 1.00 95.69 102 TYR A C 1
ATOM 807 O O . TYR A 1 102 ? -19.844 0.308 15.368 1.00 95.69 102 TYR A O 1
ATOM 815 N N . GLU A 1 103 ? -17.638 0.057 15.047 1.00 94.88 103 GLU A N 1
ATOM 816 C CA . GLU A 1 103 ? -17.264 0.258 16.450 1.00 94.88 103 GLU A CA 1
ATOM 817 C C . GLU A 1 103 ? -17.633 1.668 16.942 1.00 94.88 103 GLU A C 1
ATOM 819 O O . GLU A 1 103 ? -18.200 1.820 18.026 1.00 94.88 103 GLU A O 1
ATOM 824 N N . LEU A 1 104 ? -17.363 2.705 16.142 1.00 94.00 104 LEU A N 1
ATOM 825 C CA . LEU A 1 104 ? -17.706 4.088 16.482 1.00 94.00 104 LEU A CA 1
ATOM 826 C C . LEU A 1 104 ? -19.222 4.281 16.601 1.00 94.00 104 LEU A C 1
ATOM 828 O O . LEU A 1 104 ? -19.683 4.868 17.581 1.00 94.00 104 LEU A O 1
ATOM 832 N N . ARG A 1 105 ? -20.004 3.749 15.652 1.00 95.19 105 ARG A N 1
ATOM 833 C CA . ARG A 1 105 ? -21.474 3.812 15.696 1.00 95.19 105 ARG A CA 1
ATOM 834 C C . ARG A 1 105 ? -22.039 3.066 16.898 1.00 95.19 105 ARG A C 1
ATOM 836 O O . ARG A 1 105 ? -22.936 3.579 17.560 1.00 95.19 105 ARG A O 1
ATOM 843 N N . THR A 1 106 ? -21.475 1.907 17.227 1.00 94.88 106 THR A N 1
ATOM 844 C CA . THR A 1 106 ? -21.881 1.129 18.405 1.00 94.88 106 THR A CA 1
ATOM 845 C C . THR A 1 106 ? -21.640 1.916 19.694 1.00 94.88 106 THR A C 1
ATOM 847 O O . THR A 1 106 ? -22.535 2.034 20.529 1.00 94.88 106 THR A O 1
ATOM 850 N N . GLN A 1 107 ? -20.460 2.523 19.847 1.00 92.94 107 GLN A N 1
ATOM 851 C CA . GLN A 1 107 ? -20.147 3.349 21.017 1.00 92.94 107 GLN A CA 1
ATOM 852 C C . GLN A 1 107 ? -21.044 4.590 21.109 1.00 92.94 107 GLN A C 1
ATOM 854 O O . GLN A 1 107 ? -21.499 4.936 22.199 1.00 92.94 107 GLN 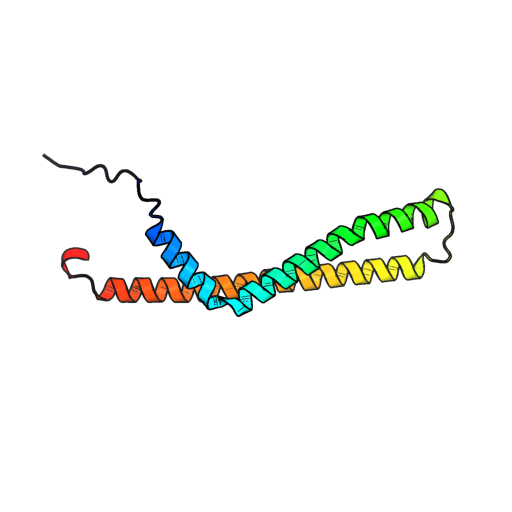A O 1
ATOM 859 N N . ALA A 1 108 ? -21.316 5.250 19.981 1.00 92.06 108 ALA A N 1
ATOM 860 C CA . ALA A 1 108 ? -22.215 6.399 19.933 1.00 92.06 108 ALA A CA 1
ATOM 861 C C . ALA A 1 108 ? -23.637 6.017 20.368 1.00 92.06 108 ALA A C 1
ATOM 863 O O . ALA A 1 108 ? -24.219 6.693 21.212 1.00 92.06 108 ALA A O 1
ATOM 864 N N . PHE A 1 109 ? -24.160 4.896 19.870 1.00 94.50 109 PHE A N 1
ATOM 865 C CA . PHE A 1 109 ? -25.494 4.415 20.218 1.00 94.50 109 PHE A CA 1
ATOM 866 C C . PHE A 1 109 ? -25.622 4.039 21.700 1.00 94.50 109 PHE A C 1
ATOM 868 O O . PHE A 1 109 ? -26.582 4.435 22.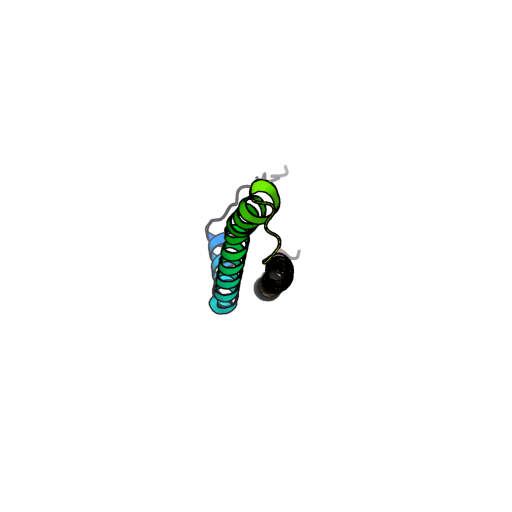357 1.00 94.50 109 PHE A O 1
ATOM 875 N N . ILE A 1 110 ? -24.624 3.346 22.259 1.00 93.81 110 ILE A N 1
ATOM 876 C CA . ILE A 1 110 ? -24.592 3.024 23.696 1.00 93.81 110 ILE A CA 1
ATOM 877 C C . ILE A 1 110 ? -24.574 4.300 24.544 1.00 93.81 110 ILE A C 1
ATOM 879 O O . ILE A 1 110 ? -25.213 4.349 25.593 1.00 93.81 110 ILE A O 1
ATOM 883 N N . ASN A 1 111 ? -23.853 5.335 24.108 1.00 91.38 111 ASN A N 1
ATOM 884 C CA . ASN A 1 111 ? -23.845 6.613 24.813 1.00 91.38 111 ASN A CA 1
ATOM 885 C C . ASN A 1 111 ? -25.206 7.311 24.733 1.00 91.38 111 ASN A C 1
ATOM 887 O O . ASN A 1 111 ? -25.668 7.786 25.766 1.00 91.38 111 ASN A O 1
ATOM 891 N N . LEU A 1 112 ? -25.861 7.314 23.564 1.00 93.31 112 LEU A N 1
ATOM 892 C CA . LEU A 1 112 ? -27.206 7.876 23.384 1.00 93.31 112 LEU A CA 1
ATOM 893 C C . LEU A 1 112 ? -28.209 7.291 24.383 1.00 93.31 112 LEU A C 1
ATOM 895 O O . LEU A 1 112 ? -28.923 8.037 25.037 1.00 93.31 112 LEU A O 1
ATOM 899 N N . GLN A 1 113 ? -28.198 5.976 24.591 1.00 92.44 113 GLN A N 1
ATOM 900 C CA . GLN A 1 113 ? -29.111 5.326 25.542 1.00 92.44 113 GLN A CA 1
ATOM 901 C C . GLN A 1 113 ? -28.883 5.706 27.013 1.00 92.44 113 GLN A C 1
ATOM 903 O O . GLN A 1 113 ? -29.755 5.472 27.844 1.00 92.44 113 GLN A O 1
ATOM 908 N N . ARG A 1 114 ? -27.708 6.241 27.364 1.00 91.44 114 ARG A N 1
ATOM 909 C CA . ARG A 1 114 ? -27.364 6.629 28.743 1.00 91.44 114 ARG A CA 1
ATOM 910 C C . ARG A 1 114 ? -27.715 8.080 29.064 1.00 91.44 114 ARG A C 1
ATOM 912 O O . ARG A 1 114 ? -27.557 8.488 30.213 1.00 91.44 114 ARG A O 1
ATOM 919 N N . LEU A 1 115 ? -28.125 8.863 28.069 1.00 90.88 115 LEU A N 1
ATOM 920 C CA . LEU A 1 115 ? -28.526 10.253 28.264 1.00 90.88 115 LEU A CA 1
ATOM 921 C C . LEU A 1 115 ? -29.924 10.327 28.892 1.00 90.88 115 LEU A C 1
ATOM 923 O O . LEU A 1 115 ? -30.765 9.457 28.680 1.00 90.88 115 LEU A O 1
ATOM 927 N N . SER A 1 116 ? -30.151 11.355 29.712 1.00 88.56 116 SER A N 1
ATOM 928 C CA . SER A 1 116 ? -31.458 11.606 30.322 1.00 88.56 116 SER A CA 1
ATOM 929 C C . SER A 1 116 ? -32.470 12.064 29.270 1.00 88.56 116 SER A C 1
ATOM 931 O O . SER A 1 116 ? -32.091 12.624 28.245 1.00 88.56 116 SER A O 1
ATOM 933 N N . PHE A 1 117 ? -33.768 11.885 29.542 1.00 83.25 117 PHE A N 1
ATOM 934 C CA . PHE A 1 117 ? -34.841 12.329 28.640 1.00 83.25 117 PHE A CA 1
ATOM 935 C C . PHE A 1 117 ? -34.760 13.822 28.283 1.00 83.25 117 PHE A C 1
ATOM 937 O O . PHE A 1 117 ? -34.982 14.171 27.136 1.00 83.25 117 PHE A O 1
ATOM 944 N N . SER A 1 118 ? -34.284 14.664 29.208 1.00 88.69 118 SER A N 1
ATOM 945 C CA . SER A 1 118 ? -34.019 16.095 28.974 1.00 88.69 118 SER A CA 1
ATOM 946 C C . SER A 1 118 ? -33.003 16.388 27.859 1.00 88.69 118 SER A C 1
ATOM 948 O O . SER A 1 118 ? -32.857 17.543 27.485 1.00 88.69 118 SER A O 1
ATOM 950 N N . TYR A 1 119 ? -32.243 15.399 27.384 1.00 85.81 119 TYR A N 1
ATOM 951 C CA . TYR A 1 119 ? -31.367 1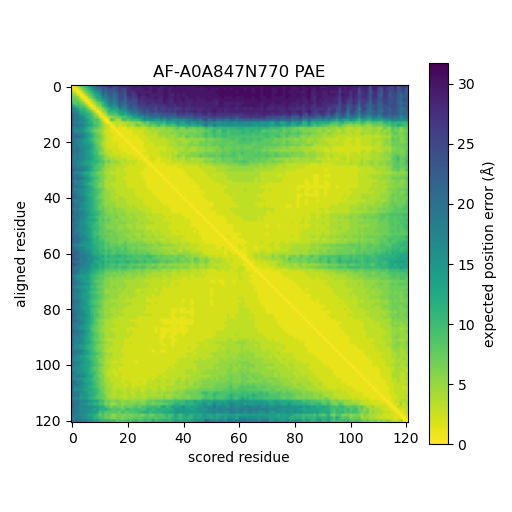5.553 26.220 1.00 85.81 119 TYR A CA 1
ATOM 952 C C . TYR A 1 119 ? -32.116 15.409 24.885 1.00 85.81 119 TYR A C 1
ATOM 954 O O . TYR A 1 119 ? -31.607 15.831 23.850 1.00 85.81 119 TYR A O 1
ATOM 962 N N . PHE A 1 120 ? -33.278 14.754 24.903 1.00 86.00 120 PHE A N 1
ATOM 963 C CA . PHE A 1 120 ? -34.095 14.464 23.726 1.00 86.00 120 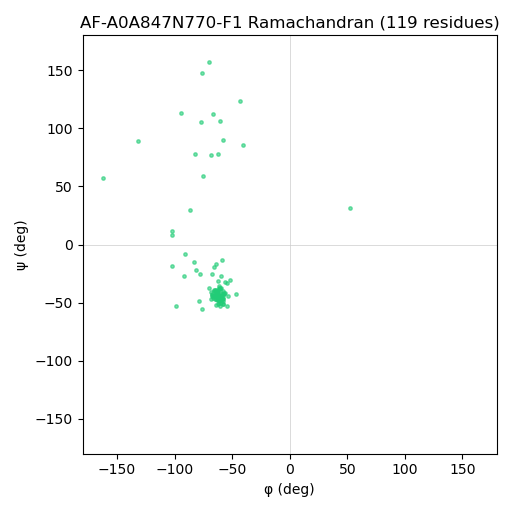PHE A CA 1
ATOM 964 C C . PHE A 1 120 ? -35.305 15.394 23.583 1.00 86.00 120 PHE A C 1
ATOM 966 O O . PHE A 1 120 ? -35.862 15.461 22.488 1.00 86.00 120 PHE A O 1
ATOM 973 N N . ASP A 1 121 ? -35.688 16.064 24.672 1.00 82.06 121 ASP A N 1
ATOM 974 C CA . ASP A 1 121 ? -36.649 17.174 24.701 1.00 82.06 121 ASP A CA 1
ATOM 975 C C . ASP A 1 121 ? -35.980 18.494 24.282 1.00 82.06 121 ASP A C 1
ATOM 977 O O . ASP A 1 121 ? -36.629 19.274 23.546 1.00 82.06 121 ASP A O 1
#

Radius of gyration: 26.01 Å; Cα contacts (8 Å, |Δi|>4): 37; chains: 1; bounding box: 59×50×61 Å

Sequence (121 aa):
MDKMQDDSIQKFSTGVWKKIFKVILKQKRNIIALMILASLLAIIEATIPVVNSFGIENFVENKDYALLTPYIILNIIIAIAFGVIVWAFIRQGSIIEANVNYELRTQAFINLQRLSFSYFD

Nearest PDB structures (foldseek):
  6quz-assembly1_B  TM=9.337E-01  e=6.569E-02  Thermotoga maritima MSB8
  5vlr-assembly2_B  TM=7.529E-01  e=9.099E-01  Homo sapiens

Mean predicted aligned error: 7.28 Å

Foldseek 3Di:
DDPPPPPPPDDPPPVVVVVLVVLLCVPVVLVVVLVVLVVVLVVLVVCVVVLVVVCCVQCPVVVHCPCVVVSVVVVVVSVVVNVVSVVVNVVSVVVSVVSSVVVVVVVVVVVVVVDDVVVVD

Solvent-accessible surface area (backbone atoms only — not comparable to full-atom values): 6986 Å² total; per-residue (Å²): 135,83,80,77,70,79,78,65,95,76,74,90,44,66,69,56,53,51,52,52,51,54,54,52,57,72,44,47,71,56,52,52,53,39,51,52,37,50,52,52,50,53,51,53,62,64,45,48,62,57,56,49,51,54,47,43,53,36,51,64,73,65,60,48,61,91,58,47,65,64,51,53,52,51,51,53,51,50,53,52,50,50,53,52,43,52,52,51,35,52,54,44,50,51,56,50,51,53,54,41,51,51,52,52,52,51,53,51,51,59,52,58,72,70,54,58,70,81,78,77,109

pLDDT: mean 89.69, std 14.61, range [39.94, 98.44]